Protein AF-A0A815SWZ9-F1 (afdb_monomer)

Nearest PDB structures (foldseek):
  6gnk-assembly1_C  TM=6.784E-01  e=5.165E-03  Pseudomonas aeruginosa
  8tkb-assembly1_A  TM=5.497E-01  e=9.110E-01  Pyrococcus horikoshii OT3
  6e3a-assembly1_A  TM=6.106E-01  e=6.188E+00  Acetivibrio thermocellus ATCC 27405

Solvent-accessible surface area (backbone atoms only — not comparable to full-atom values): 5331 Å² total; per-residue (Å²): 129,92,74,72,52,54,36,19,34,39,35,76,67,54,73,70,53,50,59,60,65,71,48,98,76,84,78,83,92,59,80,43,80,25,12,63,37,58,80,62,19,61,73,39,60,82,39,75,46,79,46,75,66,61,77,69,92,74,72,88,59,102,59,94,76,69,85,50,49,80,52,14,90,79,44,100,55,46,90,50,40,31,30,38,64

Organism: NCBI:txid392033

Structure (mmCIF, N/CA/C/O backbone):
data_AF-A0A815SWZ9-F1
#
_entry.id   AF-A0A815SWZ9-F1
#
loop_
_atom_site.group_PDB
_atom_site.id
_atom_site.type_symbol
_atom_site.label_atom_id
_atom_site.label_alt_id
_atom_site.label_comp_id
_atom_site.label_asym_id
_atom_site.label_entity_id
_atom_site.label_seq_id
_atom_site.pdbx_PDB_ins_code
_atom_site.Cartn_x
_atom_site.Cartn_y
_atom_site.Cartn_z
_atom_site.occupancy
_atom_site.B_iso_or_equiv
_atom_site.auth_seq_id
_atom_site.auth_comp_id
_atom_site.auth_asym_id
_atom_site.auth_atom_id
_atom_site.pdbx_PDB_model_num
ATOM 1 N N . THR A 1 1 ? 21.472 -11.781 -1.826 1.00 37.97 1 THR A N 1
ATOM 2 C CA . THR A 1 1 ? 20.776 -11.440 -0.571 1.00 37.97 1 THR A CA 1
ATOM 3 C C . THR A 1 1 ? 19.300 -11.368 -0.895 1.00 37.97 1 THR A C 1
ATOM 5 O O . THR A 1 1 ? 18.937 -10.672 -1.831 1.00 37.97 1 THR A O 1
ATOM 8 N N . ASN A 1 2 ? 18.471 -12.197 -0.254 1.00 40.12 2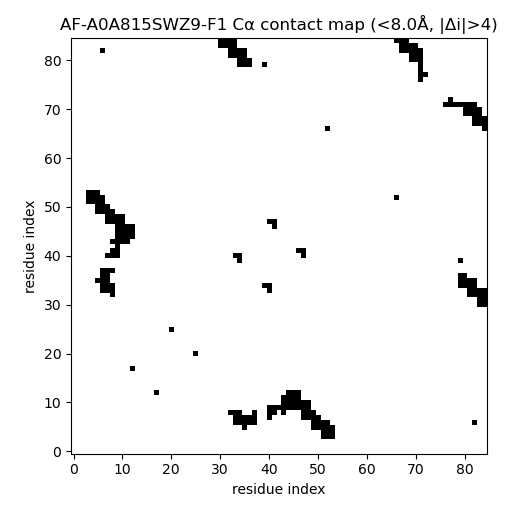 ASN A N 1
ATOM 9 C CA . ASN A 1 2 ? 17.013 -12.123 -0.406 1.00 40.12 2 ASN A CA 1
ATOM 10 C C . ASN A 1 2 ? 16.537 -10.887 0.363 1.00 40.12 2 ASN A C 1
ATOM 12 O O . ASN A 1 2 ? 16.115 -10.998 1.512 1.00 40.12 2 ASN A O 1
ATOM 16 N N . ASP A 1 3 ? 16.694 -9.713 -0.244 1.00 49.19 3 ASP A N 1
ATOM 17 C CA . ASP A 1 3 ? 16.121 -8.490 0.298 1.00 49.19 3 ASP A CA 1
ATOM 18 C C . ASP A 1 3 ? 14.620 -8.573 0.100 1.00 49.19 3 ASP A C 1
ATOM 20 O O . ASP A 1 3 ? 14.112 -8.632 -1.022 1.00 49.19 3 ASP A O 1
ATOM 24 N N . GLY A 1 4 ? 13.924 -8.661 1.223 1.00 63.56 4 GLY A N 1
ATOM 25 C CA . GLY A 1 4 ? 12.495 -8.800 1.214 1.00 63.56 4 GLY A CA 1
ATOM 26 C C . GLY A 1 4 ? 11.814 -7.592 0.564 1.00 63.56 4 GLY A C 1
ATOM 27 O O . GLY A 1 4 ? 12.124 -6.455 0.916 1.00 63.56 4 GLY A O 1
ATOM 28 N N . LEU A 1 5 ? 10.872 -7.808 -0.357 1.00 82.06 5 LEU A N 1
ATOM 29 C CA . LEU A 1 5 ? 10.106 -6.726 -0.971 1.00 82.06 5 LEU A CA 1
ATOM 30 C C . LEU A 1 5 ? 8.879 -6.387 -0.114 1.00 82.06 5 LEU A C 1
ATOM 32 O O . LEU A 1 5 ? 7.830 -7.012 -0.237 1.00 82.06 5 LEU A O 1
ATOM 36 N N . THR A 1 6 ? 9.012 -5.371 0.734 1.00 88.00 6 THR A N 1
ATOM 37 C CA . THR A 1 6 ? 7.888 -4.774 1.470 1.00 88.00 6 THR A CA 1
ATOM 38 C C . THR A 1 6 ? 7.472 -3.469 0.807 1.00 88.00 6 THR A C 1
ATOM 40 O O . THR A 1 6 ? 8.321 -2.633 0.488 1.00 88.00 6 THR A O 1
ATOM 43 N N . VAL A 1 7 ? 6.167 -3.276 0.632 1.00 90.88 7 VAL A N 1
ATOM 44 C CA . VAL A 1 7 ? 5.581 -2.031 0.126 1.00 90.88 7 VAL A CA 1
ATOM 45 C C . VAL A 1 7 ? 4.519 -1.498 1.082 1.00 90.88 7 VAL A C 1
ATOM 47 O O . VAL A 1 7 ? 3.961 -2.227 1.904 1.00 90.88 7 VAL A O 1
ATOM 50 N N . TYR A 1 8 ? 4.251 -0.201 0.989 1.00 92.62 8 TYR A N 1
ATOM 51 C CA . TYR A 1 8 ? 3.436 0.539 1.943 1.00 92.62 8 TYR A CA 1
ATOM 52 C C . TYR A 1 8 ? 2.334 1.315 1.234 1.00 92.62 8 TYR A C 1
ATOM 54 O O . TYR A 1 8 ? 2.557 1.906 0.175 1.00 92.62 8 TYR A O 1
ATOM 62 N N . ARG A 1 9 ? 1.149 1.371 1.841 1.00 91.81 9 ARG A N 1
ATOM 63 C CA . ARG A 1 9 ? 0.042 2.203 1.360 1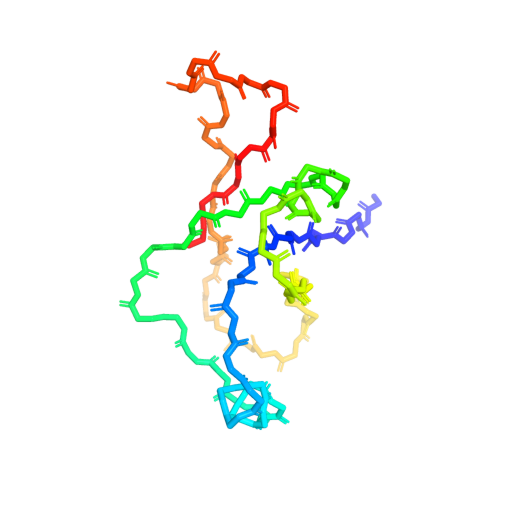.00 91.81 9 ARG A CA 1
ATOM 64 C C . ARG A 1 9 ? -0.647 2.899 2.521 1.00 91.81 9 ARG A C 1
ATOM 66 O O . ARG A 1 9 ? -1.130 2.247 3.442 1.00 91.81 9 ARG A O 1
ATOM 73 N N . GLY A 1 10 ? -0.708 4.221 2.443 1.00 93.00 10 GLY A N 1
ATOM 74 C CA . GLY A 1 10 ? -1.550 5.022 3.316 1.00 93.00 10 GLY A CA 1
ATOM 75 C C . GLY A 1 10 ? -3.014 4.937 2.881 1.00 93.00 10 GLY A C 1
ATOM 76 O O . GLY A 1 10 ? -3.322 4.991 1.688 1.00 93.00 10 GLY A O 1
ATOM 77 N N . LEU A 1 11 ? -3.914 4.758 3.842 1.00 91.00 11 LEU A N 1
ATOM 78 C CA . LEU A 1 11 ? -5.358 4.692 3.647 1.00 91.00 11 LEU A CA 1
ATOM 79 C C . LEU A 1 11 ? -6.057 5.579 4.678 1.00 91.00 11 LEU A C 1
ATOM 81 O O . LEU A 1 11 ? -5.598 5.737 5.809 1.00 91.00 11 LEU A O 1
ATOM 85 N N . THR A 1 12 ? -7.213 6.116 4.297 1.00 92.88 12 THR A N 1
ATOM 86 C CA . THR A 1 12 ? -8.148 6.735 5.243 1.00 92.88 12 THR A CA 1
ATOM 87 C C . THR A 1 12 ? -9.292 5.761 5.464 1.00 92.88 12 THR A C 1
ATOM 89 O O . THR A 1 12 ? -10.097 5.564 4.558 1.00 92.88 12 THR A O 1
ATOM 92 N N . LEU A 1 13 ? -9.323 5.120 6.631 1.00 90.94 13 LEU A N 1
ATOM 93 C CA . LEU A 1 13 ? -10.318 4.109 6.988 1.00 90.94 13 LEU A CA 1
ATOM 94 C C . LEU A 1 13 ? -11.106 4.528 8.232 1.00 90.94 13 LEU A C 1
ATOM 96 O O . LEU A 1 13 ? -10.549 5.148 9.144 1.00 90.94 13 LEU A O 1
ATOM 100 N N . THR A 1 14 ? -12.381 4.141 8.289 1.00 93.88 14 THR A N 1
ATOM 101 C CA . THR A 1 14 ?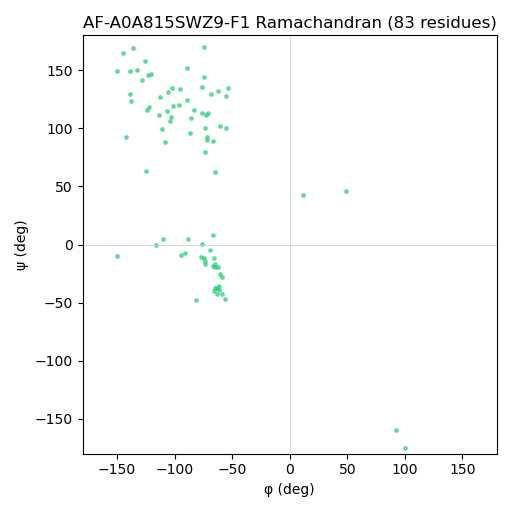 -13.165 4.157 9.534 1.00 93.88 14 THR A CA 1
ATOM 102 C C . THR A 1 14 ? -12.749 3.007 10.452 1.00 93.88 14 THR A C 1
ATOM 104 O O . THR A 1 14 ? -12.010 2.101 10.050 1.00 93.88 14 THR A O 1
ATOM 107 N N . ASP A 1 15 ? -13.220 3.014 11.696 1.00 89.88 15 ASP A N 1
ATOM 108 C CA . ASP A 1 15 ? -12.910 1.949 12.652 1.00 89.88 15 ASP A CA 1
ATOM 109 C C . ASP A 1 15 ? -13.503 0.601 12.217 1.00 89.88 15 ASP A C 1
ATOM 111 O O . ASP A 1 15 ? -12.826 -0.423 12.300 1.00 89.88 15 ASP A O 1
ATOM 115 N N . GLU A 1 16 ? -14.704 0.594 11.634 1.00 89.75 16 GLU A N 1
ATOM 116 C CA . GLU A 1 16 ? -15.333 -0.608 11.075 1.00 89.75 16 GLU A CA 1
ATOM 117 C C . GLU A 1 16 ? -14.518 -1.173 9.905 1.00 89.75 16 GLU A C 1
ATOM 119 O O . GLU A 1 16 ? -14.295 -2.382 9.810 1.00 89.75 16 GLU A O 1
ATOM 124 N N . GLN A 1 17 ? -14.019 -0.300 9.026 1.00 88.06 17 GLN A N 1
ATOM 125 C CA . GLN A 1 17 ? -13.166 -0.709 7.912 1.00 88.06 17 GLN A CA 1
ATOM 126 C C . GLN A 1 17 ? -11.828 -1.262 8.410 1.00 88.06 17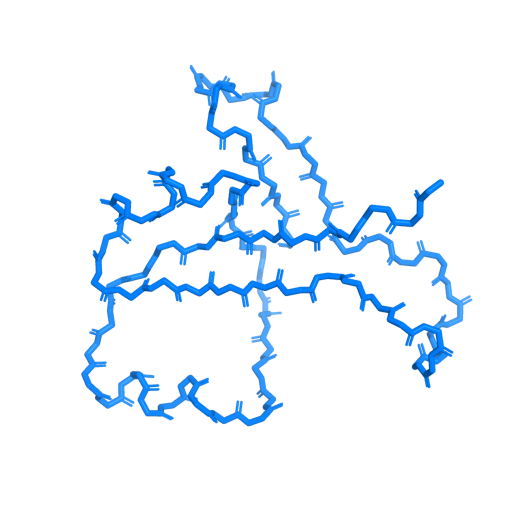 GLN A C 1
ATOM 128 O O . GLN A 1 17 ? -11.361 -2.275 7.889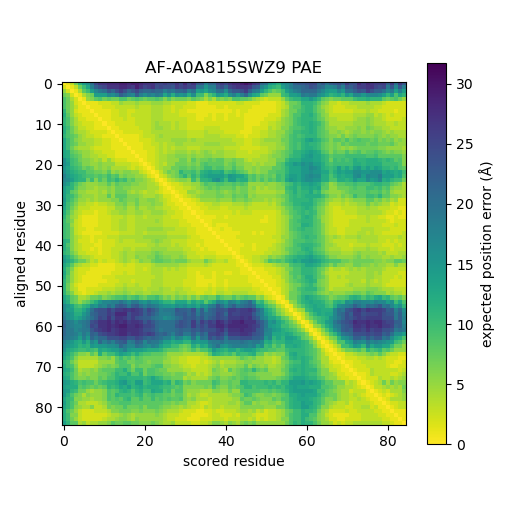 1.00 88.06 17 GLN A O 1
ATOM 133 N N . ARG A 1 18 ? -11.233 -0.658 9.450 1.00 84.75 18 ARG A N 1
ATOM 134 C CA . ARG A 1 18 ? -10.014 -1.181 10.085 1.00 84.75 18 ARG A CA 1
ATOM 135 C C . ARG A 1 18 ? -10.217 -2.596 10.624 1.00 84.75 18 ARG A C 1
ATOM 137 O O . ARG A 1 18 ? -9.371 -3.449 10.374 1.00 84.75 18 ARG A O 1
ATOM 144 N N . GLN A 1 19 ? -11.349 -2.873 11.270 1.00 83.88 19 GLN A N 1
ATOM 145 C CA . GLN A 1 19 ? -11.690 -4.230 11.720 1.00 83.88 19 GLN A CA 1
ATOM 146 C C . GLN A 1 19 ? -11.819 -5.215 10.545 1.00 83.88 19 GLN A C 1
ATOM 148 O O . GLN A 1 19 ? -11.338 -6.344 10.627 1.00 83.88 19 GLN A O 1
ATOM 153 N N . GLY A 1 20 ? -12.390 -4.781 9.416 1.00 79.50 20 GLY A N 1
ATOM 154 C CA . GLY A 1 20 ? -12.439 -5.581 8.186 1.00 79.50 20 GLY A CA 1
ATOM 155 C C . GLY A 1 20 ? -11.053 -5.934 7.629 1.00 79.50 20 GLY A C 1
ATOM 156 O O . GLY A 1 20 ? -10.845 -7.049 7.152 1.00 79.50 20 GLY A O 1
ATOM 157 N N . PHE A 1 21 ? -10.082 -5.024 7.748 1.00 75.75 21 PHE A N 1
ATOM 158 C CA . PHE A 1 21 ? -8.693 -5.250 7.328 1.00 75.75 21 PHE A CA 1
ATOM 159 C C . PHE A 1 21 ? -7.901 -6.184 8.255 1.00 75.75 21 PHE A C 1
ATOM 161 O O . PHE A 1 21 ? -6.878 -6.725 7.846 1.00 75.75 21 PHE A O 1
ATOM 168 N N . MET A 1 22 ? -8.361 -6.427 9.483 1.00 73.88 22 MET A N 1
ATOM 169 C CA . MET A 1 22 ? -7.725 -7.399 10.383 1.00 73.88 22 MET A CA 1
ATOM 170 C C . MET A 1 22 ? -8.051 -8.858 10.015 1.00 73.88 22 MET A C 1
ATOM 172 O O . MET A 1 22 ? -7.588 -9.784 10.682 1.00 73.88 22 MET A O 1
ATOM 176 N N . GLN A 1 23 ? -8.834 -9.093 8.955 1.00 74.69 23 GLN A N 1
ATOM 177 C CA . GLN A 1 23 ? -9.159 -10.436 8.489 1.00 74.69 23 GLN A CA 1
ATOM 178 C C . GLN A 1 23 ? -7.976 -11.099 7.756 1.00 74.69 23 GLN A C 1
ATOM 180 O O . GLN A 1 23 ? -7.267 -10.451 6.988 1.00 74.69 23 GLN A O 1
ATOM 185 N N . PRO A 1 24 ? -7.790 -12.424 7.906 1.00 65.25 24 PRO A N 1
ATOM 186 C CA . PRO A 1 24 ? -6.599 -13.134 7.427 1.00 65.25 24 PRO A CA 1
ATOM 187 C C . PRO A 1 24 ? -6.465 -13.236 5.897 1.00 65.25 24 PRO A C 1
ATOM 189 O O . PRO A 1 24 ? -5.477 -13.785 5.413 1.00 65.25 24 PRO A O 1
ATOM 192 N N . LYS A 1 25 ? -7.450 -12.774 5.113 1.00 68.44 25 LYS A N 1
ATOM 193 C CA . LYS A 1 25 ? -7.447 -12.886 3.647 1.00 68.44 25 LYS A CA 1
ATOM 194 C C . LYS A 1 25 ? -8.027 -11.635 2.999 1.00 68.44 25 LYS A C 1
ATOM 196 O O . LYS A 1 25 ? -9.225 -11.560 2.745 1.00 68.44 25 LYS A O 1
ATOM 201 N N . ILE A 1 26 ? -7.155 -10.688 2.675 1.00 71.19 26 ILE A N 1
ATOM 202 C CA . ILE A 1 26 ? -7.497 -9.538 1.838 1.00 71.19 26 ILE A CA 1
ATOM 203 C C . ILE A 1 26 ? -7.106 -9.861 0.398 1.00 71.19 26 ILE A C 1
ATOM 205 O O . ILE A 1 26 ? -6.016 -10.368 0.138 1.00 71.19 26 ILE A O 1
ATOM 209 N N . LYS A 1 27 ? -8.010 -9.580 -0.541 1.00 74.19 27 LYS A N 1
ATOM 210 C CA . LYS A 1 27 ? -7.743 -9.670 -1.977 1.00 74.19 27 LYS A CA 1
ATOM 211 C C . LYS A 1 27 ? -7.779 -8.273 -2.574 1.00 74.19 27 LYS A C 1
ATOM 213 O O . LYS A 1 27 ? -8.780 -7.576 -2.433 1.00 74.19 27 LYS A O 1
ATOM 218 N N . PHE A 1 28 ? -6.720 -7.902 -3.280 1.00 73.50 28 PHE A N 1
ATOM 219 C CA . PHE A 1 28 ? -6.733 -6.738 -4.157 1.00 73.50 28 PHE A CA 1
ATOM 220 C C . PHE A 1 28 ? -7.344 -7.167 -5.489 1.00 73.50 28 PHE A C 1
ATOM 222 O O . PHE A 1 28 ? -6.826 -8.058 -6.157 1.00 73.50 28 PHE A O 1
ATOM 229 N N . THR A 1 29 ? -8.494 -6.598 -5.838 1.00 78.88 29 THR A N 1
ATOM 230 C CA . THR A 1 29 ? -9.223 -6.925 -7.076 1.00 78.88 29 THR A CA 1
ATOM 231 C C . THR A 1 29 ? -8.835 -6.027 -8.250 1.00 78.88 29 THR A C 1
ATOM 233 O O . THR A 1 29 ? -9.262 -6.274 -9.374 1.00 78.88 29 THR A O 1
ATOM 236 N N . ALA A 1 30 ? -8.035 -4.994 -7.996 1.00 82.69 30 ALA A N 1
ATOM 237 C CA . ALA A 1 30 ? -7.545 -4.034 -8.971 1.00 82.69 30 ALA A CA 1
ATOM 238 C C . ALA A 1 30 ? -6.123 -3.597 -8.604 1.00 82.69 30 ALA A C 1
ATOM 240 O O . ALA A 1 30 ? -5.690 -3.780 -7.458 1.00 82.69 30 ALA A O 1
ATOM 241 N N . PHE A 1 31 ? -5.439 -2.978 -9.570 1.00 84.69 31 PHE A N 1
ATOM 242 C CA . PHE A 1 31 ? -4.119 -2.405 -9.340 1.00 84.69 31 PHE A CA 1
ATOM 243 C C . PHE A 1 31 ? -4.138 -1.446 -8.154 1.00 84.69 31 PHE A C 1
ATOM 245 O O . PHE A 1 31 ? -5.027 -0.600 -8.024 1.00 84.69 31 PHE A O 1
ATOM 252 N N . THR A 1 32 ? -3.145 -1.579 -7.288 1.00 88.06 32 THR A N 1
ATOM 253 C CA . THR A 1 32 ? -3.038 -0.801 -6.062 1.00 88.06 32 THR A CA 1
ATOM 254 C C . THR A 1 32 ? -1.700 -0.082 -6.039 1.00 88.06 32 THR A C 1
ATOM 256 O O . THR A 1 32 ? -0.638 -0.696 -6.000 1.00 88.06 32 THR A O 1
ATOM 259 N N . SER A 1 33 ? -1.753 1.251 -6.058 1.00 89.81 33 SER A N 1
ATOM 260 C CA . SER A 1 33 ? -0.555 2.083 -5.919 1.00 89.81 33 SER A CA 1
ATOM 261 C C . SER A 1 33 ? -0.002 1.960 -4.497 1.00 89.81 33 SER A C 1
ATOM 263 O O . SER A 1 33 ? -0.734 2.087 -3.508 1.00 89.81 33 SER A O 1
ATOM 265 N N . THR A 1 34 ? 1.288 1.676 -4.388 1.00 91.38 34 THR A N 1
ATOM 266 C CA . THR A 1 34 ? 2.019 1.547 -3.126 1.00 91.38 34 THR A CA 1
ATOM 267 C C . THR A 1 34 ? 3.357 2.269 -3.249 1.00 91.38 34 THR A C 1
ATOM 269 O O . THR A 1 34 ? 3.760 2.674 -4.335 1.00 91.38 34 THR A O 1
ATOM 272 N N . SER A 1 35 ? 4.062 2.451 -2.143 1.00 91.62 35 SER A N 1
ATOM 273 C CA . SER A 1 35 ? 5.403 3.030 -2.120 1.00 91.62 35 SER A CA 1
ATOM 274 C C . SER A 1 35 ? 6.370 2.061 -1.460 1.00 91.62 35 SER A C 1
ATOM 276 O O . SER A 1 35 ? 6.014 1.380 -0.499 1.00 91.62 35 SER A O 1
ATOM 278 N N . LYS A 1 36 ? 7.623 2.033 -1.915 1.00 90.38 36 LYS A N 1
ATOM 279 C CA . LYS A 1 36 ? 8.710 1.372 -1.172 1.00 90.38 36 LYS A CA 1
ATOM 280 C C . LYS A 1 36 ? 9.166 2.171 0.057 1.00 90.38 36 LYS A C 1
ATOM 282 O O . LYS A 1 36 ? 9.888 1.640 0.897 1.00 90.38 36 LYS A O 1
ATOM 287 N N . LYS A 1 37 ? 8.735 3.430 0.183 1.00 91.00 37 LYS A N 1
ATOM 288 C CA . LYS A 1 37 ? 9.080 4.351 1.269 1.00 91.00 37 LYS A CA 1
ATOM 289 C C . LYS A 1 37 ? 7.935 4.486 2.258 1.00 91.00 37 LYS A C 1
ATOM 291 O O . LYS A 1 37 ? 6.909 5.112 1.978 1.00 91.00 37 LYS A O 1
ATOM 296 N N . ARG A 1 38 ? 8.131 3.931 3.451 1.00 92.88 38 ARG A N 1
ATOM 297 C CA . ARG A 1 38 ? 7.153 3.980 4.541 1.00 92.88 38 ARG A CA 1
ATOM 298 C C . ARG A 1 38 ? 6.773 5.417 4.892 1.00 92.88 38 ARG A C 1
ATOM 300 O O . ARG A 1 38 ? 5.594 5.745 4.952 1.00 92.88 38 ARG A O 1
ATOM 307 N N . GLU A 1 39 ? 7.769 6.283 5.032 1.00 93.25 39 GLU A N 1
ATOM 308 C CA . GLU A 1 39 ? 7.622 7.689 5.404 1.00 93.25 39 GLU A CA 1
ATOM 309 C C . GLU A 1 39 ? 6.864 8.521 4.361 1.00 93.25 39 GLU A C 1
ATOM 311 O O . GLU A 1 39 ? 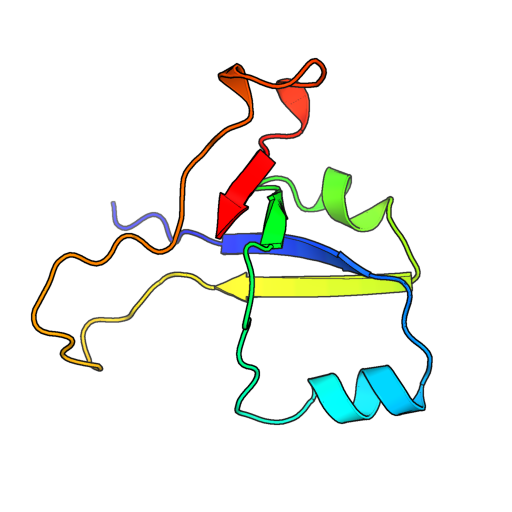6.376 9.610 4.662 1.00 93.25 39 GLU A O 1
ATOM 316 N N . LYS A 1 40 ? 6.775 8.038 3.115 1.00 90.75 40 LYS A N 1
ATOM 317 C CA . LYS A 1 40 ? 5.932 8.642 2.079 1.00 90.75 40 LYS A CA 1
ATOM 318 C C . LYS A 1 40 ? 4.490 8.182 2.239 1.00 90.75 40 LYS A C 1
ATOM 320 O O . LYS A 1 40 ? 3.602 9.026 2.267 1.00 90.75 40 LYS A O 1
ATOM 325 N N . ALA A 1 41 ? 4.268 6.880 2.412 1.00 91.19 41 ALA A N 1
ATOM 326 C CA . ALA A 1 41 ? 2.936 6.310 2.603 1.00 91.19 41 ALA A CA 1
ATOM 327 C C . ALA A 1 41 ? 2.246 6.808 3.888 1.00 91.19 41 ALA A C 1
ATOM 329 O O . ALA A 1 41 ? 1.050 7.0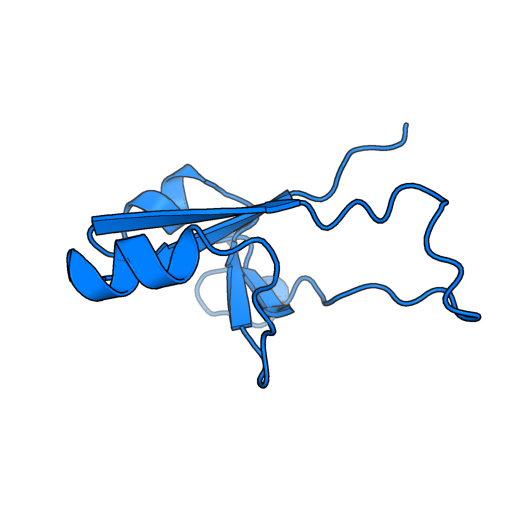81 3.863 1.00 91.19 41 ALA A O 1
ATOM 330 N N . GLU A 1 42 ? 2.988 6.992 4.985 1.00 92.88 42 GLU A N 1
ATOM 331 C CA . GLU A 1 42 ? 2.459 7.474 6.275 1.00 92.88 42 GLU A CA 1
ATOM 332 C C . GLU A 1 42 ? 1.862 8.885 6.214 1.00 92.88 42 GLU A C 1
ATOM 334 O O . GLU A 1 42 ? 1.055 9.247 7.065 1.00 92.88 42 GLU A O 1
ATOM 339 N N . LYS A 1 43 ? 2.211 9.682 5.197 1.00 91.69 43 LYS A N 1
ATOM 340 C CA . LYS A 1 43 ? 1.639 11.023 5.007 1.00 91.69 43 LYS A CA 1
ATOM 341 C C . LYS A 1 43 ? 0.194 10.991 4.512 1.00 91.69 43 LYS A C 1
ATOM 343 O O . LYS A 1 43 ? -0.470 12.025 4.537 1.00 91.69 43 LYS A O 1
ATOM 348 N N . PHE A 1 44 ? -0.287 9.841 4.039 1.00 87.88 44 PHE A N 1
ATOM 349 C CA . PHE A 1 44 ? -1.580 9.720 3.379 1.00 87.88 44 PHE A CA 1
ATOM 350 C C . PHE A 1 44 ? -2.578 8.936 4.237 1.00 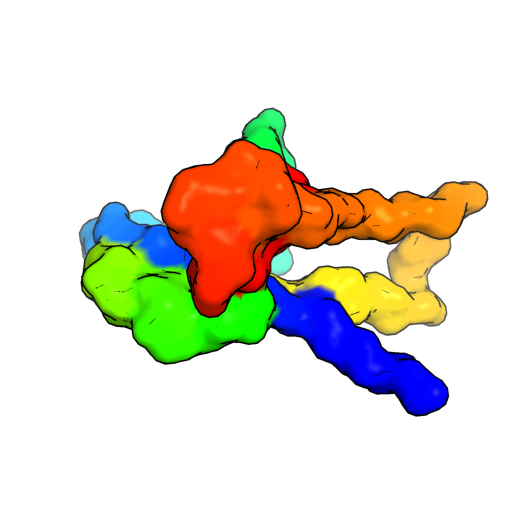87.88 44 PHE A C 1
ATOM 352 O O . PHE A 1 44 ? -2.616 7.709 4.222 1.00 87.88 44 PHE A O 1
ATOM 359 N N . GLY A 1 45 ? -3.448 9.659 4.939 1.00 88.75 45 GLY A N 1
ATOM 360 C CA . GLY A 1 45 ? -4.558 9.080 5.697 1.00 88.75 45 GLY A CA 1
ATOM 361 C C . GLY A 1 45 ? -4.232 8.775 7.158 1.00 88.75 45 GLY A C 1
ATOM 362 O O . GLY A 1 45 ? -3.330 9.364 7.745 1.00 88.75 45 GLY A O 1
ATOM 363 N N . ASN A 1 46 ? -5.023 7.893 7.768 1.00 91.38 46 ASN A N 1
ATOM 364 C CA . ASN A 1 46 ? -4.974 7.573 9.201 1.00 91.38 46 ASN A CA 1
ATOM 365 C C . ASN A 1 46 ? -4.578 6.114 9.490 1.00 91.38 46 ASN A C 1
ATOM 367 O O . ASN A 1 46 ? -4.551 5.700 10.649 1.00 91.38 46 ASN A O 1
ATOM 371 N N . THR A 1 47 ? -4.333 5.321 8.446 1.00 91.19 47 THR A N 1
ATOM 372 C CA . THR A 1 47 ? -4.020 3.896 8.543 1.00 91.19 47 THR A CA 1
ATOM 373 C C . THR A 1 47 ? -2.906 3.550 7.564 1.00 91.19 47 THR A C 1
ATOM 375 O O . THR A 1 47 ? -3.003 3.857 6.378 1.00 91.19 47 THR A O 1
ATOM 378 N N . LEU A 1 48 ? -1.862 2.875 8.049 1.00 91.94 48 LEU A N 1
ATOM 379 C CA . LEU A 1 48 ? -0.768 2.382 7.218 1.00 91.94 48 LEU A CA 1
ATOM 380 C C . LEU A 1 48 ? -0.937 0.884 6.964 1.00 91.94 48 LEU A C 1
ATOM 382 O O . LEU A 1 48 ? -0.884 0.082 7.895 1.00 91.94 48 LEU A O 1
ATOM 386 N N . LEU A 1 49 ? -1.077 0.509 5.696 1.00 89.31 49 LEU A N 1
ATOM 387 C CA . LEU A 1 49 ? -1.013 -0.880 5.269 1.00 89.31 49 LEU A CA 1
ATOM 388 C C . LEU A 1 49 ? 0.437 -1.253 4.939 1.00 89.31 49 LEU A C 1
ATOM 390 O O . LEU A 1 49 ? 1.077 -0.600 4.113 1.00 89.31 49 LEU A O 1
ATOM 394 N N . ILE A 1 50 ? 0.937 -2.308 5.585 1.00 89.62 50 ILE A N 1
ATOM 395 C CA . ILE A 1 50 ? 2.271 -2.878 5.365 1.00 89.62 50 ILE A CA 1
ATOM 396 C C . ILE A 1 50 ? 2.084 -4.197 4.617 1.00 89.62 50 ILE A C 1
ATOM 398 O O . ILE A 1 50 ? 1.477 -5.123 5.152 1.00 89.62 50 ILE A O 1
ATOM 402 N N . ILE A 1 51 ? 2.571 -4.271 3.380 1.00 86.56 51 ILE A N 1
ATOM 403 C CA . ILE A 1 51 ? 2.367 -5.417 2.493 1.00 86.56 51 ILE A CA 1
ATOM 404 C C . ILE A 1 51 ? 3.715 -6.094 2.263 1.00 86.56 51 ILE A C 1
ATOM 406 O O . ILE A 1 51 ? 4.600 -5.531 1.619 1.00 86.56 51 ILE A O 1
ATOM 410 N N . ASP A 1 52 ? 3.862 -7.305 2.792 1.00 84.19 52 ASP A N 1
ATOM 411 C CA . ASP A 1 52 ? 5.016 -8.161 2.531 1.00 84.19 52 ASP A CA 1
ATOM 412 C C . ASP A 1 52 ? 4.769 -8.964 1.244 1.00 84.19 52 ASP A C 1
ATOM 414 O O . ASP A 1 52 ? 3.915 -9.852 1.209 1.00 84.19 52 ASP A O 1
ATOM 418 N N . LEU A 1 53 ? 5.492 -8.628 0.172 1.00 78.81 53 LEU A N 1
ATOM 419 C CA . LEU A 1 53 ? 5.418 -9.321 -1.118 1.00 78.81 53 LEU A CA 1
ATOM 420 C C . LEU A 1 53 ? 6.393 -10.502 -1.199 1.00 78.81 53 LEU A C 1
ATOM 422 O O . LEU A 1 53 ? 6.505 -11.137 -2.250 1.00 78.81 53 LEU A O 1
ATOM 426 N N . ASN A 1 54 ? 7.094 -10.832 -0.110 1.00 72.62 54 ASN A N 1
ATOM 427 C CA . ASN A 1 54 ? 7.931 -12.020 -0.065 1.00 72.62 54 ASN A CA 1
ATOM 428 C C . ASN A 1 54 ? 7.059 -13.261 -0.008 1.00 72.62 54 ASN A C 1
ATOM 430 O O . ASN A 1 54 ? 6.706 -13.769 1.057 1.00 72.62 54 ASN A O 1
ATOM 434 N N . VAL A 1 55 ? 6.772 -13.806 -1.184 1.00 60.69 55 VAL A N 1
ATOM 435 C CA . VAL A 1 55 ? 6.245 -15.158 -1.303 1.00 60.69 55 VAL A CA 1
ATOM 436 C C . VAL A 1 55 ? 7.353 -16.115 -0.849 1.00 60.69 55 VAL A C 1
ATOM 438 O O . VAL A 1 55 ? 8.196 -16.564 -1.627 1.00 60.69 55 VAL A O 1
ATOM 441 N N . LYS A 1 56 ? 7.403 -16.413 0.454 1.00 53.38 56 LYS A N 1
ATOM 442 C CA . LYS A 1 56 ? 8.211 -17.517 0.978 1.00 53.38 56 LYS A CA 1
ATOM 443 C C . LYS A 1 56 ? 7.695 -18.800 0.332 1.00 53.38 56 LYS A C 1
ATOM 445 O O . LYS A 1 56 ? 6.625 -19.260 0.700 1.00 53.38 56 LYS A O 1
ATOM 450 N N . HIS A 1 57 ? 8.431 -19.287 -0.667 1.00 45.56 57 HIS A N 1
ATOM 451 C CA . HIS A 1 57 ? 8.687 -20.669 -1.121 1.00 45.56 57 HIS A CA 1
ATOM 452 C C . HIS A 1 57 ? 7.815 -21.818 -0.545 1.00 45.56 57 HIS A C 1
ATOM 454 O O . HIS A 1 57 ? 8.322 -22.883 -0.213 1.00 45.56 57 HIS A O 1
ATOM 460 N N . GLY A 1 58 ? 6.504 -21.634 -0.414 1.00 46.03 58 GLY A N 1
ATOM 461 C CA . GLY A 1 58 ? 5.588 -22.623 0.164 1.00 46.03 58 GLY A CA 1
ATOM 462 C C . GLY A 1 58 ? 4.172 -22.557 -0.402 1.00 46.03 58 GLY A C 1
ATOM 463 O O . GLY A 1 58 ? 3.384 -23.471 -0.188 1.00 46.03 58 GLY A O 1
ATOM 464 N N . ILE A 1 59 ? 3.858 -21.521 -1.183 1.00 51.47 59 ILE A N 1
ATOM 465 C CA . ILE A 1 59 ? 2.670 -21.484 -2.032 1.00 51.47 59 ILE A CA 1
ATOM 466 C C . ILE A 1 59 ? 3.182 -21.609 -3.463 1.00 51.47 59 ILE A C 1
ATOM 468 O O . ILE A 1 59 ? 3.520 -20.618 -4.107 1.00 51.47 59 ILE A O 1
ATOM 472 N N . HIS A 1 60 ? 3.326 -22.855 -3.919 1.00 43.72 60 HIS A N 1
ATOM 473 C CA . HIS A 1 60 ? 3.584 -23.176 -5.317 1.00 43.72 60 HIS A CA 1
ATOM 474 C C . HIS A 1 60 ? 2.478 -22.548 -6.172 1.00 43.72 60 HIS A C 1
ATOM 476 O O . HIS A 1 60 ? 1.375 -23.078 -6.269 1.00 43.72 60 HIS A O 1
ATOM 482 N N . THR A 1 61 ? 2.770 -21.411 -6.790 1.00 45.47 61 THR A N 1
ATOM 483 C CA . THR A 1 61 ? 2.096 -21.010 -8.022 1.00 45.47 61 THR A CA 1
ATOM 484 C C . THR A 1 61 ? 3.118 -21.226 -9.121 1.00 45.47 61 THR A C 1
ATOM 486 O O . THR A 1 61 ? 4.295 -20.929 -8.943 1.00 45.47 61 THR A O 1
ATOM 489 N N . ALA A 1 62 ? 2.695 -21.895 -10.186 1.00 48.12 62 ALA A N 1
ATOM 490 C CA . ALA A 1 62 ? 3.553 -22.545 -11.171 1.00 48.12 62 ALA A CA 1
ATOM 491 C C . ALA A 1 62 ? 4.411 -21.590 -12.023 1.00 48.12 62 ALA A C 1
ATOM 493 O O . ALA A 1 62 ? 5.079 -22.047 -12.939 1.00 48.12 62 ALA A O 1
ATOM 494 N N . ASP A 1 63 ? 4.452 -20.300 -11.703 1.00 46.84 63 ASP A N 1
ATOM 495 C CA . ASP A 1 63 ? 5.119 -19.282 -12.494 1.00 46.84 63 ASP A CA 1
ATOM 496 C C . ASP A 1 63 ? 5.857 -18.304 -11.579 1.00 46.84 63 ASP A C 1
ATOM 498 O O . ASP A 1 63 ? 5.438 -18.031 -10.454 1.00 46.84 63 ASP A O 1
ATOM 502 N N . ASN A 1 64 ? 6.962 -17.750 -12.076 1.00 50.19 64 ASN A N 1
ATOM 503 C CA . ASN A 1 64 ? 7.718 -16.654 -11.467 1.00 50.19 64 ASN A CA 1
ATOM 504 C C . ASN A 1 64 ? 6.883 -15.355 -11.424 1.00 50.19 64 ASN A C 1
ATOM 506 O O . ASN A 1 6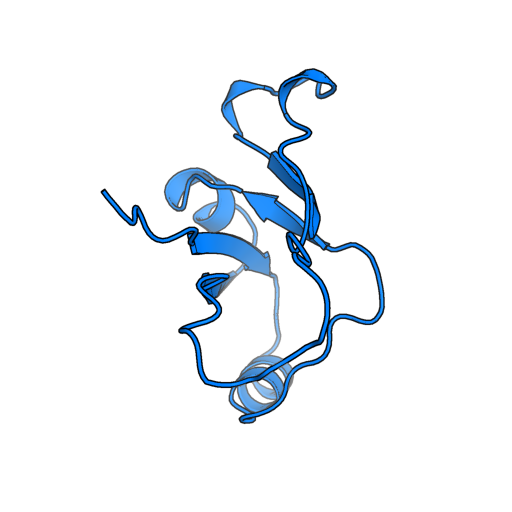4 ? 7.232 -14.359 -12.061 1.00 50.19 64 ASN A O 1
ATOM 510 N N . ILE A 1 65 ? 5.755 -15.356 -10.713 1.00 54.16 65 ILE A N 1
ATOM 511 C CA . ILE A 1 65 ? 4.846 -14.218 -10.622 1.00 54.16 65 ILE A CA 1
ATOM 512 C C . ILE A 1 65 ? 5.503 -13.170 -9.727 1.00 54.16 65 ILE A C 1
ATOM 514 O O . ILE A 1 65 ? 5.484 -13.251 -8.499 1.00 54.16 65 ILE A O 1
ATOM 518 N N . ARG A 1 66 ? 6.104 -12.161 -10.359 1.00 59.19 66 ARG A N 1
ATOM 519 C CA . ARG A 1 66 ? 6.415 -10.897 -9.693 1.00 59.19 66 ARG A CA 1
ATOM 520 C C . ARG A 1 66 ? 5.097 -10.152 -9.492 1.00 59.19 66 ARG A C 1
ATOM 522 O O . ARG A 1 66 ? 4.486 -9.721 -10.465 1.00 59.19 66 ARG A O 1
ATOM 529 N N . CYS A 1 67 ? 4.653 -10.019 -8.245 1.00 71.00 67 CYS A N 1
ATOM 530 C CA . CYS A 1 67 ? 3.505 -9.184 -7.900 1.00 71.00 67 CYS A CA 1
ATOM 531 C C . CYS A 1 67 ? 3.903 -7.709 -8.027 1.00 71.00 67 CYS A C 1
ATOM 533 O O . CYS A 1 67 ? 4.397 -7.134 -7.063 1.00 71.00 67 CYS A O 1
ATOM 535 N N . GLY A 1 68 ? 3.713 -7.129 -9.214 1.00 78.19 68 GLY A N 1
ATOM 536 C CA . GLY A 1 68 ? 3.835 -5.693 -9.455 1.00 78.19 68 GLY A CA 1
ATOM 537 C C . GLY A 1 68 ? 5.146 -5.201 -10.082 1.00 78.19 68 GLY A C 1
ATOM 538 O O . GLY A 1 68 ? 6.010 -5.980 -10.495 1.00 78.19 68 GLY A O 1
ATOM 539 N N . ALA A 1 69 ? 5.273 -3.875 -10.195 1.00 82.94 69 ALA A N 1
ATOM 540 C CA . ALA A 1 69 ? 6.407 -3.192 -10.820 1.00 82.94 69 ALA A CA 1
ATOM 541 C C . ALA A 1 69 ? 6.690 -1.807 -10.207 1.00 82.94 69 ALA A C 1
ATOM 543 O O . ALA A 1 69 ? 5.780 -1.092 -9.794 1.00 82.94 69 ALA A O 1
ATOM 544 N N . ILE A 1 70 ? 7.965 -1.392 -10.217 1.00 84.12 70 ILE A N 1
ATOM 545 C CA . ILE A 1 70 ? 8.366 -0.015 -9.885 1.00 84.12 70 ILE A CA 1
ATOM 546 C C . ILE A 1 70 ? 8.030 0.884 -11.075 1.00 84.12 70 ILE A C 1
ATOM 548 O O . ILE A 1 70 ? 8.668 0.789 -12.126 1.00 84.12 70 ILE A O 1
ATOM 552 N N . ILE A 1 71 ? 7.075 1.791 -10.897 1.00 85.00 71 ILE A N 1
ATOM 553 C CA . ILE A 1 71 ? 6.626 2.723 -11.946 1.00 85.00 71 ILE A CA 1
ATOM 554 C C . ILE A 1 71 ? 7.037 4.170 -11.674 1.00 85.00 71 ILE A C 1
ATOM 556 O O . ILE A 1 71 ? 6.715 5.066 -12.445 1.00 85.00 71 ILE A O 1
ATOM 560 N N . SER A 1 72 ? 7.815 4.411 -10.618 1.00 83.69 72 SER A N 1
ATOM 561 C CA . SER A 1 72 ? 8.210 5.761 -10.189 1.00 83.69 72 SER A CA 1
ATOM 562 C C . SER A 1 72 ? 8.966 6.539 -11.269 1.00 83.69 72 SER A C 1
ATOM 564 O O . SER A 1 72 ? 8.890 7.760 -11.308 1.00 83.69 72 SER A O 1
ATOM 566 N N . HIS A 1 73 ? 9.664 5.844 -12.170 1.00 85.44 73 HIS A N 1
ATOM 567 C CA . HIS A 1 73 ? 10.372 6.447 -13.302 1.00 85.44 73 HIS A CA 1
ATOM 568 C C . HIS A 1 73 ? 9.440 7.084 -14.349 1.00 85.44 73 HIS A C 1
ATOM 570 O O . HIS A 1 73 ? 9.896 7.904 -15.139 1.00 85.44 73 HIS A O 1
ATOM 576 N N . LEU A 1 74 ? 8.154 6.719 -14.353 1.00 85.56 74 LEU A N 1
ATOM 577 C CA . LEU A 1 74 ? 7.116 7.299 -15.212 1.00 85.56 74 LEU A CA 1
ATOM 578 C C . LEU A 1 74 ? 6.347 8.434 -14.515 1.00 85.56 74 LEU A C 1
ATOM 580 O O . LEU A 1 74 ? 5.535 9.103 -15.148 1.00 85.56 74 LEU A O 1
ATOM 584 N N . SER A 1 75 ? 6.567 8.633 -13.213 1.00 77.50 75 SER A N 1
ATOM 585 C CA . SER A 1 75 ? 5.843 9.605 -12.396 1.00 77.50 75 SER A CA 1
ATOM 586 C C . SER A 1 75 ? 6.529 10.973 -12.406 1.00 77.50 75 SER A C 1
ATOM 588 O O . SER A 1 75 ? 7.753 11.075 -12.476 1.00 77.50 75 SER A O 1
ATOM 590 N N . HIS A 1 76 ? 5.742 12.037 -12.223 1.00 81.44 76 HIS A N 1
ATOM 591 C CA . HIS A 1 76 ? 6.259 13.373 -11.902 1.00 81.44 76 HIS A CA 1
ATOM 592 C C . HIS A 1 76 ? 6.944 13.426 -10.520 1.00 81.44 76 HIS A C 1
ATOM 594 O O . HIS A 1 76 ? 7.637 14.396 -10.211 1.00 81.44 76 HIS A O 1
ATOM 600 N N . TYR A 1 77 ? 6.781 12.381 -9.698 1.00 79.25 77 TYR A N 1
ATOM 601 C CA . TYR A 1 77 ? 7.315 12.276 -8.341 1.00 79.25 77 TYR A CA 1
ATOM 602 C C . TYR A 1 77 ? 8.167 11.005 -8.150 1.00 79.25 77 TYR A C 1
ATOM 604 O O . TYR A 1 77 ? 7.866 10.163 -7.303 1.00 79.25 77 TYR A O 1
ATOM 612 N N . PRO A 1 78 ? 9.296 10.854 -8.869 1.00 81.69 78 PRO A N 1
ATOM 613 C CA . PRO A 1 78 ? 10.111 9.633 -8.833 1.00 81.69 78 PRO A CA 1
ATOM 614 C C . PRO A 1 78 ? 10.670 9.311 -7.440 1.00 81.69 78 PRO A C 1
ATOM 616 O O . PRO A 1 78 ? 10.898 8.151 -7.103 1.00 81.69 78 PRO A O 1
ATOM 619 N N . SER A 1 79 ? 10.838 10.332 -6.591 1.00 83.56 79 SER A N 1
ATOM 620 C CA . SER A 1 79 ? 11.304 10.173 -5.207 1.00 83.56 79 SER A CA 1
ATOM 621 C C . SER A 1 79 ? 10.345 9.394 -4.300 1.00 83.56 79 SER A C 1
ATOM 623 O O . SER A 1 79 ? 10.761 8.958 -3.223 1.00 83.56 79 SER A O 1
ATOM 625 N N . GLU A 1 80 ? 9.082 9.235 -4.705 1.00 79.00 80 GLU A N 1
ATOM 626 C CA . GLU A 1 80 ? 8.062 8.489 -3.962 1.00 79.00 80 GLU A CA 1
ATOM 627 C C . GLU A 1 80 ? 8.223 6.978 -4.092 1.00 79.00 80 GLU A C 1
ATOM 629 O O . GLU A 1 80 ? 7.603 6.243 -3.330 1.00 79.00 80 GLU A O 1
ATOM 634 N N . GLU A 1 81 ? 9.086 6.517 -5.003 1.00 85.50 81 GLU A N 1
ATOM 635 C CA . GLU A 1 81 ? 9.358 5.095 -5.223 1.00 85.50 81 GLU A CA 1
ATOM 636 C C . GLU A 1 81 ? 8.074 4.267 -5.354 1.00 85.50 81 GLU A C 1
ATOM 638 O O . GLU A 1 81 ? 7.915 3.214 -4.730 1.00 85.50 81 GLU A O 1
ATOM 643 N N . GLU A 1 82 ? 7.137 4.791 -6.151 1.00 86.19 82 GLU A N 1
ATOM 644 C CA . GLU A 1 82 ? 5.876 4.132 -6.449 1.00 86.19 82 GLU A CA 1
ATOM 645 C C . GLU A 1 82 ? 6.101 2.727 -7.018 1.00 86.19 82 GLU A C 1
ATOM 647 O O . GLU A 1 82 ? 6.840 2.531 -7.994 1.00 86.19 82 GLU A O 1
ATOM 652 N N . TYR A 1 83 ? 5.429 1.771 -6.389 1.00 86.75 83 TYR A N 1
ATOM 653 C CA . TYR A 1 83 ? 5.369 0.368 -6.741 1.00 86.75 83 TYR A CA 1
ATOM 654 C C . TYR A 1 83 ? 3.897 0.004 -6.954 1.00 86.75 83 TYR A C 1
ATOM 656 O O . TYR A 1 83 ? 3.078 0.141 -6.047 1.00 86.75 83 TYR A O 1
ATOM 664 N N . LEU A 1 84 ? 3.538 -0.425 -8.157 1.00 87.31 84 LEU A N 1
ATOM 665 C CA . LEU A 1 84 ? 2.172 -0.806 -8.496 1.00 87.31 84 LEU A CA 1
ATOM 666 C C . LEU A 1 84 ? 2.039 -2.321 -8.367 1.00 87.31 84 LEU A C 1
ATOM 668 O O . LEU A 1 84 ? 2.761 -3.031 -9.065 1.00 87.31 84 LEU A O 1
ATOM 672 N N . ILE A 1 85 ? 1.151 -2.796 -7.492 1.00 84.69 85 ILE A N 1
ATOM 673 C CA . ILE A 1 85 ? 0.767 -4.217 -7.388 1.00 84.69 85 ILE A CA 1
ATOM 674 C C . ILE A 1 85 ? -0.547 -4.490 -8.101 1.00 84.69 85 ILE A C 1
ATOM 676 O O . ILE A 1 85 ? -1.389 -3.563 -8.140 1.00 84.69 85 ILE A O 1
#

Sequence (85 aa):
TNDGLTVYRGLTLTDEQRQGFMQPKIKFTAFTSTSKKREKAEKFGNTLLIIDLNVKHGIHTADNIRCGAIISHLSHYPSEEEYLI

Radius of gyration: 14.0 Å; Cα contacts (8 Å, |Δi|>4): 119; chains: 1; bounding box: 36×36×28 Å

Mean predicted aligned error: 7.79 Å

Secondary structure (DSSP, 8-state):
-----EEEEEE---HHHHHHHTSS-----S--EEES-HHHHTTSSSEEEEEE----S-S--SS-----EE-GGGSS-GGG-EEE-

InterPro domains:
  IPR000768 NAD:arginine ADP-ribosyltransferase, ART [PF01129] (6-85)

Foldseek 3Di:
DPPWQKWKAADADDPVVVVVVVDPDDDDPDKDKTFSDQVLRVVHHDDMDIDTPPPPPPPDDPDPDDPWDQPLVVDPRVVRRITID

pLDDT: mean 78.33, std 15.4, range [37.97, 93.88]